Protein AF-A0A7S0K4H0-F1 (afdb_monomer_lite)

Sequence (143 aa):
ASSTAAAAAAAGGGASVGAVLASDPQSVYAKPSEECLQRLLDRLEGLLATMTANRWLTALPQLTSRICHRHGRVAGFIQRTLQLVSLLFPRQSHWSIVSLSRSTVRLRAERAHQVLDLIRGSAGLPGHQAQVGLYNSTVKALV

Secondary structure (DSSP, 8-state):
----------------GGGGGGS-TTGGGPPPPHHHHHHHHHHHHHHHHHS-HHHHHTTHHHHHHTTT-SSHHHHHHHHHHHHHHHHH-HHHHHHHHHHHHT-SSHHHHHHHHHHHHHHHHHTT-HHHHHHHHHHHHHHHT--

InterPro domains:
  IPR014009 PIK-related kinase, FAT domain [PS51189] (1-103)
  IPR057564 Serine/threonine-protein kinase ATR-like, HEAT repeats [PF23593] (40-121)

Foldseek 3Di:
DDDDDDDDDDDDDDDPPPVVPPDDPCNVPDPPPPVVVVVVLVVVVVCLVVPDLVVLLVCLVVLLVCCLPPDPSVNVSSLVSLLSNCLQPVVSNVVSLVVQLPDPPPSSVVSSVVSVVVNVVPVPDPVSVVVSVVVVVVVVVVD

pLDDT: mean 74.21, std 22.88, range [28.62, 95.38]

Radius of gyration: 26.58 Å; chains: 1; bounding box: 33×85×63 Å

Structure (mmCIF, N/CA/C/O backbone):
data_AF-A0A7S0K4H0-F1
#
_entry.id   AF-A0A7S0K4H0-F1
#
loop_
_atom_site.group_PDB
_atom_site.id
_atom_site.type_symbol
_atom_site.label_atom_id
_atom_site.label_alt_id
_atom_site.label_comp_id
_atom_site.label_asym_id
_atom_site.label_entity_id
_atom_site.label_seq_id
_atom_site.pdbx_PDB_ins_code
_atom_site.Ca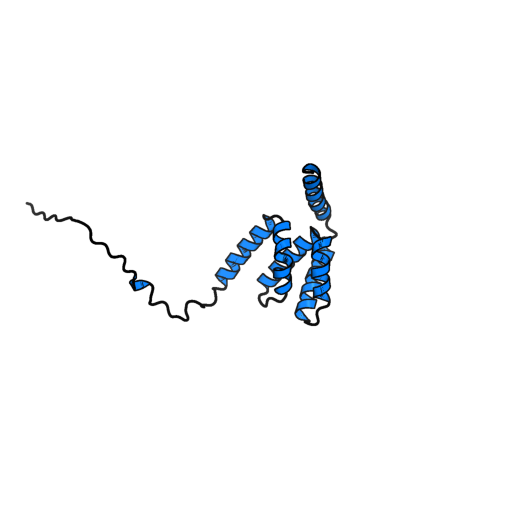rtn_x
_atom_site.Cartn_y
_atom_site.Cartn_z
_atom_site.occupancy
_atom_site.B_iso_or_equiv
_atom_site.auth_seq_id
_atom_site.auth_comp_id
_atom_site.auth_asym_id
_atom_site.auth_atom_id
_atom_site.pdbx_PDB_model_num
ATOM 1 N N . ALA A 1 1 ? -19.083 -66.011 47.609 1.00 41.31 1 ALA A N 1
ATOM 2 C CA . ALA A 1 1 ? -17.686 -66.444 47.428 1.00 41.31 1 ALA A CA 1
ATOM 3 C C . ALA A 1 1 ? -17.101 -65.638 46.266 1.00 41.31 1 ALA A C 1
ATOM 5 O O . ALA A 1 1 ? -17.588 -65.797 45.160 1.00 41.31 1 ALA A O 1
ATOM 6 N N . SER A 1 2 ? -16.382 -64.531 46.471 1.00 34.22 2 SER A N 1
ATOM 7 C CA . SER A 1 2 ? -15.038 -64.378 47.069 1.00 34.22 2 SER A CA 1
ATOM 8 C C . SER A 1 2 ? -13.900 -64.857 46.154 1.00 34.22 2 SER A C 1
ATOM 10 O O . SER A 1 2 ? -13.602 -66.044 46.150 1.00 34.22 2 SER A O 1
ATOM 12 N N . SER A 1 3 ? -13.277 -63.920 45.426 1.00 38.41 3 SER A N 1
ATOM 13 C CA . SER A 1 3 ? -11.820 -63.632 45.410 1.00 38.41 3 SER A CA 1
ATOM 14 C C . SER A 1 3 ? -11.544 -62.648 44.251 1.00 38.41 3 SER A C 1
ATOM 16 O O . SER A 1 3 ? -11.761 -63.021 43.105 1.00 38.41 3 SER A O 1
ATOM 18 N N . THR A 1 4 ? -11.295 -61.340 44.388 1.00 38.31 4 THR A N 1
ATOM 19 C CA . THR A 1 4 ? -10.242 -60.556 45.081 1.00 38.31 4 THR A CA 1
ATOM 20 C C . THR A 1 4 ? -8.796 -60.889 44.703 1.00 38.31 4 THR A C 1
ATOM 22 O O . THR A 1 4 ? -8.243 -61.854 45.214 1.00 38.31 4 THR A O 1
ATOM 25 N N . ALA A 1 5 ? -8.191 -60.003 43.902 1.00 34.81 5 ALA A N 1
ATOM 26 C CA . ALA A 1 5 ? -6.816 -59.474 44.001 1.00 34.81 5 ALA A CA 1
ATOM 27 C C . ALA A 1 5 ? -6.728 -58.324 42.963 1.00 34.81 5 ALA A C 1
ATOM 29 O O . ALA A 1 5 ? -6.830 -58.589 41.775 1.00 34.81 5 ALA A O 1
ATOM 30 N N . ALA A 1 6 ? -6.757 -57.017 43.248 1.00 33.34 6 ALA A N 1
ATOM 31 C CA . ALA A 1 6 ? -6.093 -56.185 44.253 1.00 33.34 6 ALA A CA 1
ATOM 32 C C . ALA A 1 6 ? -4.557 -56.224 44.171 1.00 33.34 6 ALA A C 1
ATOM 34 O O . ALA A 1 6 ? -3.926 -56.995 44.881 1.00 33.34 6 ALA A O 1
ATOM 35 N N . ALA A 1 7 ? -3.979 -55.340 43.348 1.00 33.34 7 ALA A N 1
ATOM 36 C CA . ALA A 1 7 ? -2.689 -54.699 43.616 1.00 33.34 7 ALA A CA 1
ATOM 37 C C . ALA A 1 7 ? -2.527 -53.438 42.747 1.00 33.34 7 ALA A C 1
ATOM 39 O O . ALA A 1 7 ? -2.196 -53.498 41.565 1.00 33.34 7 ALA A O 1
ATOM 40 N N . ALA A 1 8 ? -2.786 -52.288 43.361 1.00 34.03 8 ALA A N 1
ATOM 41 C CA . ALA A 1 8 ? -2.281 -50.995 42.929 1.00 34.03 8 ALA A CA 1
ATOM 42 C C . ALA A 1 8 ? -0.868 -50.799 43.500 1.00 34.03 8 ALA A C 1
ATOM 44 O O . ALA A 1 8 ? -0.667 -51.143 44.662 1.00 34.03 8 ALA A O 1
ATOM 45 N N . ALA A 1 9 ? 0.057 -50.206 42.735 1.00 31.91 9 ALA A N 1
ATOM 46 C CA . ALA A 1 9 ? 1.008 -49.194 43.222 1.00 31.91 9 ALA A CA 1
ATOM 47 C C . ALA A 1 9 ? 2.000 -48.736 42.132 1.00 31.91 9 ALA A C 1
ATOM 49 O O . ALA A 1 9 ? 2.852 -49.490 41.684 1.00 31.91 9 ALA A O 1
ATOM 50 N N . ALA A 1 10 ? 1.878 -47.447 41.805 1.00 31.45 10 ALA A N 1
ATOM 51 C CA . ALA A 1 10 ? 2.940 -46.439 41.778 1.00 31.45 10 ALA A CA 1
ATOM 52 C C . ALA A 1 10 ? 4.156 -46.546 40.825 1.00 31.45 10 ALA A C 1
ATOM 54 O O . ALA A 1 10 ? 5.055 -47.359 40.980 1.00 31.45 10 ALA A O 1
ATOM 55 N N . ALA A 1 11 ? 4.225 -45.499 39.992 1.00 36.94 11 ALA A N 1
ATOM 56 C CA . ALA A 1 11 ? 5.375 -44.613 39.791 1.00 36.94 11 ALA A CA 1
ATOM 57 C C . ALA A 1 11 ? 6.675 -45.200 39.213 1.00 36.94 11 ALA A C 1
ATOM 59 O O . ALA A 1 11 ? 7.505 -45.771 39.909 1.00 36.94 11 ALA A O 1
ATOM 60 N N . GLY A 1 12 ? 6.932 -44.862 37.950 1.00 28.62 12 GLY A N 1
ATOM 61 C CA . GLY A 1 12 ? 8.264 -44.917 37.358 1.00 28.62 12 GLY A CA 1
ATOM 62 C C . GLY A 1 12 ? 8.293 -44.084 36.089 1.00 28.62 12 GLY A C 1
ATOM 63 O O . GLY A 1 12 ? 7.696 -44.462 35.087 1.00 28.62 12 GLY A O 1
ATOM 64 N N . GLY A 1 13 ? 8.907 -42.906 36.174 1.00 33.72 13 GLY A N 1
ATOM 65 C CA . GLY A 1 13 ? 9.003 -41.947 35.087 1.00 33.72 13 GLY A CA 1
ATOM 66 C C . GLY A 1 13 ? 9.775 -42.460 33.875 1.00 33.72 13 GLY A C 1
ATOM 67 O O . GLY A 1 13 ? 10.556 -43.404 33.935 1.00 33.72 13 GLY A O 1
ATOM 68 N N . GLY A 1 14 ? 9.557 -41.768 32.765 1.00 29.72 14 GLY A N 1
ATOM 69 C CA . GLY A 1 14 ? 10.274 -42.009 31.526 1.00 29.72 14 GLY A CA 1
ATOM 70 C C . GLY A 1 14 ? 9.478 -41.477 30.356 1.00 29.72 14 GLY A C 1
ATOM 71 O O . GLY A 1 14 ? 8.956 -42.250 29.562 1.00 29.72 14 GLY A O 1
ATOM 72 N N . ALA A 1 15 ? 9.365 -40.150 30.265 1.00 35.97 15 ALA A N 1
ATOM 73 C CA . ALA A 1 15 ? 9.057 -39.504 29.001 1.00 35.97 15 ALA A CA 1
ATOM 74 C C . ALA A 1 15 ? 10.018 -40.083 27.954 1.00 35.97 15 ALA A C 1
ATOM 76 O O . ALA A 1 15 ? 11.229 -39.874 28.036 1.00 35.97 15 ALA A O 1
ATOM 77 N N . SER A 1 16 ? 9.501 -40.858 27.004 1.00 37.50 16 SER A N 1
ATOM 78 C CA . SER A 1 16 ? 10.267 -41.295 25.848 1.00 37.50 16 SER A CA 1
ATOM 79 C C . SER A 1 16 ? 10.464 -40.082 24.939 1.00 37.50 16 SER A C 1
ATOM 81 O O . SER A 1 16 ? 9.800 -39.888 23.926 1.00 37.50 16 SER A O 1
ATOM 83 N N . VAL A 1 17 ? 11.457 -39.267 25.303 1.00 42.28 17 VAL A N 1
ATOM 84 C CA . VAL A 1 17 ? 12.053 -38.200 24.482 1.00 42.28 17 VAL A CA 1
ATOM 85 C C . VAL A 1 17 ? 12.583 -38.758 23.138 1.00 42.28 17 VAL A C 1
ATOM 87 O O . VAL A 1 17 ? 12.937 -38.006 22.238 1.00 42.28 17 VAL A O 1
ATOM 90 N N . GLY A 1 18 ? 12.574 -40.083 22.946 1.00 32.72 18 GLY A N 1
ATOM 91 C CA . GLY A 1 18 ? 13.032 -40.775 21.741 1.00 32.72 18 GLY A CA 1
ATOM 92 C C . GLY A 1 18 ? 12.070 -40.820 20.545 1.00 32.72 18 GLY A C 1
ATOM 93 O O . GLY A 1 18 ? 12.501 -41.251 19.484 1.00 32.72 18 GLY A O 1
ATOM 94 N N . ALA A 1 19 ? 10.808 -40.380 20.649 1.00 35.94 19 ALA A N 1
ATOM 95 C CA . ALA A 1 19 ? 9.888 -40.399 19.494 1.00 35.94 19 ALA A CA 1
ATOM 96 C C . ALA A 1 19 ? 9.985 -39.152 18.588 1.00 35.94 19 ALA A C 1
ATOM 98 O O . ALA A 1 19 ? 9.433 -39.138 17.491 1.00 35.94 19 ALA A O 1
ATOM 99 N N . VAL A 1 20 ? 10.696 -38.105 19.021 1.00 44.62 20 VAL A N 1
ATOM 100 C CA . VAL A 1 20 ? 10.804 -36.833 18.277 1.00 44.62 20 VAL A CA 1
ATOM 101 C C . VAL A 1 20 ? 11.877 -36.880 17.174 1.00 44.62 20 VAL A C 1
ATOM 103 O O . VAL A 1 20 ? 11.934 -35.987 16.338 1.00 44.62 20 VAL A O 1
ATOM 106 N N . LEU A 1 21 ? 12.702 -37.931 17.099 1.00 41.38 21 LEU A N 1
ATOM 107 C CA . LEU A 1 21 ? 13.862 -37.981 16.192 1.00 41.38 21 LEU A CA 1
ATOM 108 C C . LEU A 1 21 ? 13.692 -38.886 14.961 1.00 41.38 21 LEU A C 1
ATOM 110 O O . LEU A 1 21 ? 14.682 -39.330 14.388 1.00 41.38 21 LEU A O 1
ATOM 114 N N . ALA A 1 22 ? 12.456 -39.120 14.516 1.00 41.72 22 ALA A N 1
ATOM 115 C CA . ALA A 1 22 ? 12.179 -39.751 13.220 1.00 41.72 22 ALA A CA 1
ATOM 116 C C . ALA A 1 22 ? 11.387 -38.833 12.271 1.00 41.72 22 ALA A C 1
ATOM 118 O O . ALA A 1 22 ? 10.660 -39.307 11.403 1.00 41.72 22 ALA A O 1
ATOM 119 N N . SER A 1 23 ? 11.503 -37.511 12.424 1.00 47.66 23 SER A N 1
ATOM 120 C CA . SER A 1 23 ? 11.071 -36.594 11.369 1.00 47.66 23 SER A CA 1
ATOM 121 C C . SER A 1 23 ? 12.143 -36.556 10.284 1.00 47.66 23 SER A C 1
ATOM 123 O O . SER A 1 23 ? 13.251 -36.078 10.540 1.00 47.66 23 SER A O 1
ATOM 125 N N . ASP A 1 24 ? 11.809 -37.045 9.088 1.00 48.47 24 ASP A N 1
ATOM 126 C CA . ASP A 1 24 ? 12.609 -36.884 7.875 1.00 48.47 24 ASP A CA 1
ATOM 127 C C . ASP A 1 24 ? 13.227 -35.473 7.806 1.00 48.47 24 ASP A C 1
ATOM 129 O O . ASP A 1 24 ? 12.495 -34.481 7.920 1.00 48.47 24 ASP A O 1
ATOM 133 N N . PRO A 1 25 ? 14.542 -35.324 7.564 1.00 47.28 25 PRO A N 1
ATOM 134 C CA . PRO A 1 25 ? 15.188 -34.012 7.489 1.00 47.28 25 PRO A CA 1
ATOM 135 C C . PRO A 1 25 ? 14.651 -33.136 6.339 1.00 47.28 25 PRO A C 1
ATOM 137 O O . PRO A 1 25 ? 14.848 -31.922 6.342 1.00 47.28 25 PRO A O 1
ATOM 140 N N . GLN A 1 26 ? 13.916 -33.715 5.381 1.00 45.06 26 GLN A N 1
ATOM 141 C CA . GLN A 1 26 ? 13.188 -32.973 4.344 1.00 45.06 26 GLN A CA 1
ATOM 142 C C . GLN A 1 26 ? 11.796 -32.476 4.780 1.00 45.06 26 GLN A C 1
ATOM 144 O O . GLN A 1 26 ? 11.258 -31.566 4.148 1.00 45.06 26 GLN A O 1
ATOM 149 N N . SER A 1 27 ? 11.217 -32.998 5.867 1.00 50.38 27 SER A N 1
ATOM 150 C CA . SER A 1 27 ? 9.885 -32.601 6.355 1.00 50.38 27 SER A CA 1
ATOM 151 C C . SER A 1 27 ? 9.869 -31.210 6.996 1.00 50.38 27 SER A C 1
ATOM 153 O O . SER A 1 27 ? 8.816 -30.575 7.051 1.00 50.38 27 SER A O 1
ATOM 155 N N . VAL A 1 28 ? 11.017 -30.707 7.458 1.00 55.41 28 VAL A N 1
ATOM 156 C CA . VAL A 1 28 ? 11.138 -29.371 8.075 1.00 55.41 28 VAL A CA 1
ATOM 157 C C . VAL A 1 28 ? 10.879 -28.248 7.056 1.00 55.41 28 VAL A C 1
ATOM 159 O O . VAL A 1 28 ? 10.455 -27.156 7.427 1.00 55.41 28 VAL A O 1
ATOM 162 N N . TYR A 1 29 ? 11.050 -28.535 5.760 1.00 60.38 29 TYR A N 1
ATOM 163 C CA . TYR A 1 29 ? 10.772 -27.620 4.648 1.00 60.38 29 TYR A CA 1
ATOM 164 C C . TYR A 1 29 ? 9.576 -28.061 3.799 1.00 60.38 29 TYR A C 1
ATOM 166 O O . TYR A 1 29 ? 9.487 -27.704 2.621 1.00 60.38 29 TYR A O 1
ATOM 174 N N . ALA A 1 30 ? 8.643 -28.829 4.372 1.00 61.69 30 ALA A N 1
ATOM 175 C CA . ALA A 1 30 ? 7.379 -29.094 3.704 1.00 61.69 30 ALA A CA 1
ATOM 176 C C . ALA A 1 30 ? 6.728 -27.748 3.362 1.00 61.69 30 ALA A C 1
ATOM 178 O O . ALA A 1 30 ? 6.517 -26.905 4.238 1.00 61.69 30 ALA A O 1
ATOM 179 N N . LYS A 1 31 ? 6.463 -27.523 2.067 1.00 67.44 31 LYS A N 1
ATOM 180 C CA . LYS A 1 31 ? 5.797 -26.306 1.598 1.00 67.44 31 LYS A CA 1
ATOM 181 C C . LYS A 1 31 ? 4.537 -26.127 2.454 1.00 67.44 31 LYS A C 1
ATOM 183 O O . LYS A 1 31 ? 3.704 -27.037 2.449 1.00 67.44 31 LYS A O 1
ATOM 188 N N . PRO A 1 32 ? 4.395 -25.007 3.189 1.00 72.94 32 PRO A N 1
ATOM 189 C CA . PRO A 1 32 ? 3.214 -24.777 4.004 1.00 72.94 32 PRO A CA 1
ATOM 190 C C . PRO A 1 32 ? 1.968 -24.976 3.146 1.00 72.94 32 PRO A C 1
ATOM 192 O O . PRO A 1 32 ? 1.937 -24.518 1.998 1.00 72.94 32 PRO A O 1
ATOM 195 N N . SER A 1 33 ? 0.979 -25.697 3.678 1.00 84.75 33 SER A N 1
ATOM 196 C CA . SER A 1 33 ? -0.250 -25.969 2.941 1.00 84.75 33 SER A CA 1
ATOM 197 C C . SER A 1 33 ? -0.873 -24.653 2.477 1.00 84.75 33 SER A C 1
ATOM 199 O O . SER A 1 33 ? -0.867 -23.657 3.206 1.00 84.75 33 SER A O 1
ATOM 201 N N . GLU A 1 34 ? -1.404 -24.638 1.255 1.00 87.31 34 GLU A N 1
ATOM 202 C CA . GLU A 1 34 ? -2.071 -23.455 0.696 1.00 87.31 34 GLU A CA 1
ATOM 203 C C . GLU A 1 34 ? -3.172 -22.956 1.647 1.00 87.31 34 GLU A C 1
ATOM 205 O O . GLU A 1 34 ? -3.303 -21.763 1.895 1.00 87.31 34 GLU A O 1
ATOM 210 N N . GLU A 1 35 ? -3.878 -23.873 2.309 1.00 87.69 35 GLU A N 1
ATOM 211 C CA . GLU A 1 35 ? -4.862 -23.549 3.343 1.00 87.69 35 GLU A CA 1
ATOM 212 C C . GLU A 1 35 ? -4.292 -22.757 4.527 1.00 87.69 35 GLU A C 1
ATOM 214 O O . GLU A 1 35 ? -4.974 -21.890 5.072 1.00 87.69 35 GLU A O 1
ATOM 219 N N . CYS A 1 36 ? -3.062 -23.050 4.960 1.00 89.94 36 CYS A N 1
ATOM 220 C CA . CYS A 1 36 ? -2.413 -22.311 6.040 1.00 89.94 36 CYS A CA 1
ATOM 221 C C . CYS A 1 36 ? -2.140 -20.865 5.610 1.00 89.94 36 CYS A C 1
ATOM 223 O O . CYS A 1 36 ? -2.430 -19.931 6.360 1.00 89.94 36 CYS A O 1
ATOM 225 N N . LEU A 1 37 ? -1.663 -20.673 4.374 1.00 90.31 37 LEU A N 1
ATOM 226 C CA . LEU A 1 37 ? -1.463 -19.344 3.796 1.00 90.31 37 LEU A CA 1
ATOM 227 C C . LEU A 1 37 ? -2.779 -18.561 3.736 1.00 90.31 37 LEU A C 1
ATOM 229 O O . LEU A 1 37 ? -2.811 -17.390 4.106 1.00 90.31 37 LEU A O 1
ATOM 233 N N . GLN A 1 38 ? -3.863 -19.202 3.306 1.00 91.62 38 GLN A N 1
ATOM 234 C CA . GLN A 1 38 ? -5.179 -18.571 3.225 1.00 91.62 38 GLN A CA 1
ATOM 235 C C . GLN A 1 38 ? -5.694 -18.158 4.607 1.00 91.62 38 GLN A C 1
ATOM 237 O O . GLN A 1 38 ? -6.017 -16.989 4.803 1.00 91.62 38 GLN A O 1
ATOM 242 N N . ARG A 1 39 ? -5.650 -19.067 5.592 1.00 94.06 39 ARG A N 1
ATOM 243 C CA . ARG A 1 39 ? -6.026 -18.777 6.986 1.00 94.06 39 ARG A CA 1
ATOM 244 C C . ARG A 1 39 ? -5.207 -17.632 7.582 1.00 94.06 39 ARG A C 1
ATOM 246 O O . ARG A 1 39 ? -5.734 -16.823 8.346 1.00 94.06 39 ARG A O 1
ATOM 253 N N . LEU A 1 40 ? -3.916 -17.561 7.257 1.00 94.12 40 LEU A N 1
ATOM 254 C CA . LEU A 1 40 ? -3.048 -16.473 7.698 1.00 94.12 40 LEU A CA 1
ATOM 255 C C . LEU A 1 40 ? -3.440 -15.146 7.041 1.00 94.12 40 LEU A C 1
ATOM 257 O O . LEU A 1 40 ? -3.539 -14.136 7.734 1.00 94.12 40 LEU A O 1
ATOM 261 N N . LEU A 1 41 ? -3.682 -15.143 5.730 1.00 93.06 41 LEU A N 1
ATOM 262 C CA . LEU A 1 41 ? -4.102 -13.947 5.004 1.00 93.06 41 LEU A CA 1
ATOM 263 C C . LEU A 1 41 ? -5.433 -13.406 5.524 1.00 93.06 41 LEU A C 1
ATOM 265 O O . LEU A 1 41 ? -5.528 -12.207 5.753 1.00 93.06 41 LEU A O 1
ATOM 269 N N . ASP A 1 42 ? -6.410 -14.266 5.803 1.00 93.56 42 ASP A N 1
ATOM 270 C CA . ASP A 1 42 ? -7.708 -13.839 6.338 1.00 93.56 42 ASP A CA 1
ATOM 271 C C . ASP A 1 42 ? -7.550 -13.154 7.709 1.00 93.56 42 ASP A C 1
ATOM 273 O O . ASP A 1 42 ? -8.151 -12.112 7.976 1.00 93.56 42 ASP A O 1
ATOM 277 N N . ARG A 1 43 ? -6.655 -13.674 8.564 1.00 94.50 43 ARG A N 1
ATOM 278 C CA . ARG A 1 43 ? -6.301 -13.019 9.836 1.00 94.50 43 ARG A CA 1
ATOM 279 C C . ARG A 1 43 ? -5.609 -11.675 9.616 1.00 94.50 43 ARG A C 1
ATOM 281 O O . ARG A 1 43 ? -5.934 -10.710 10.303 1.00 94.50 43 ARG A O 1
ATOM 288 N N . LEU A 1 44 ? -4.666 -11.595 8.675 1.00 92.19 44 LEU A N 1
ATOM 289 C CA . LEU A 1 44 ? -3.964 -10.349 8.347 1.00 92.19 44 LEU A CA 1
ATOM 290 C C . LEU A 1 44 ? -4.913 -9.286 7.778 1.00 92.19 44 LEU A C 1
ATOM 292 O O . LEU A 1 44 ? -4.754 -8.107 8.085 1.00 92.19 44 LEU A O 1
ATOM 296 N N . GLU A 1 45 ? -5.919 -9.686 7.001 1.00 90.50 45 GLU A N 1
ATOM 297 C CA . GLU A 1 45 ? -6.968 -8.790 6.509 1.00 90.50 45 GLU A CA 1
ATOM 298 C C . GLU A 1 45 ? -7.835 -8.251 7.654 1.00 90.50 45 GLU A C 1
ATOM 300 O O . GLU A 1 45 ? -8.081 -7.045 7.713 1.00 90.50 45 GLU A O 1
ATOM 305 N N . GLY A 1 46 ? -8.204 -9.091 8.627 1.00 88.38 46 GLY A N 1
ATOM 306 C CA . GLY A 1 46 ? -8.861 -8.628 9.855 1.00 88.38 46 GLY A CA 1
ATOM 307 C C . GLY A 1 46 ? -8.003 -7.639 10.659 1.00 88.38 46 GLY A C 1
ATOM 308 O O . GLY A 1 46 ? -8.508 -6.649 11.195 1.00 88.38 46 GLY A O 1
ATOM 309 N N . LEU A 1 47 ? -6.683 -7.853 10.701 1.00 89.56 47 LEU A N 1
ATOM 310 C CA . LEU A 1 47 ? -5.747 -6.923 11.341 1.00 89.56 47 LEU A CA 1
ATOM 311 C C . LEU A 1 47 ? -5.615 -5.604 10.578 1.00 89.56 47 LEU A C 1
ATOM 313 O O . LEU A 1 47 ? -5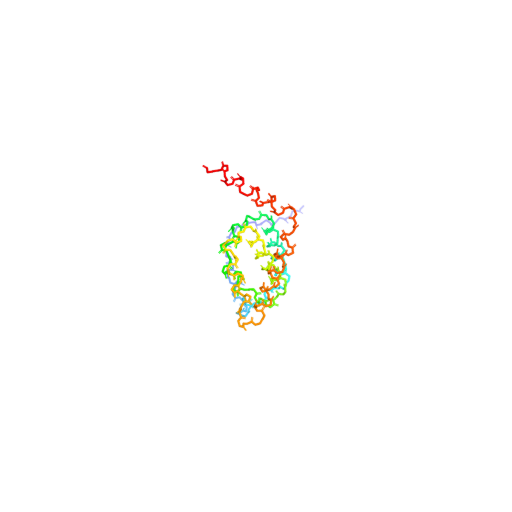.446 -4.561 11.201 1.00 89.56 47 LEU A O 1
ATOM 317 N N . LEU A 1 48 ? -5.720 -5.613 9.250 1.00 86.31 48 LEU A N 1
ATOM 318 C CA . LEU A 1 48 ? -5.675 -4.387 8.455 1.00 86.31 48 LEU A CA 1
ATOM 319 C C . LEU A 1 48 ? -6.841 -3.441 8.798 1.00 86.31 48 LEU A C 1
ATOM 321 O O . LEU A 1 48 ? -6.641 -2.230 8.815 1.00 86.31 48 LEU A O 1
ATOM 325 N N . ALA A 1 49 ? -8.019 -3.986 9.120 1.00 80.44 49 ALA A N 1
ATOM 326 C CA . ALA A 1 49 ? -9.196 -3.209 9.519 1.00 80.44 49 ALA A CA 1
ATOM 327 C C . ALA A 1 49 ? -9.143 -2.706 10.975 1.00 80.44 49 ALA A C 1
ATOM 329 O O . ALA A 1 49 ? -9.692 -1.652 11.288 1.00 80.44 49 ALA A O 1
ATOM 330 N N . THR A 1 50 ? -8.500 -3.459 11.868 1.00 82.25 50 THR A N 1
ATOM 331 C CA . THR A 1 50 ? -8.490 -3.184 13.318 1.00 82.25 50 THR A CA 1
ATOM 332 C C . THR A 1 50 ? -7.248 -2.427 13.789 1.00 82.25 50 THR A C 1
ATOM 334 O O . THR A 1 50 ? -7.294 -1.732 14.803 1.00 82.25 50 THR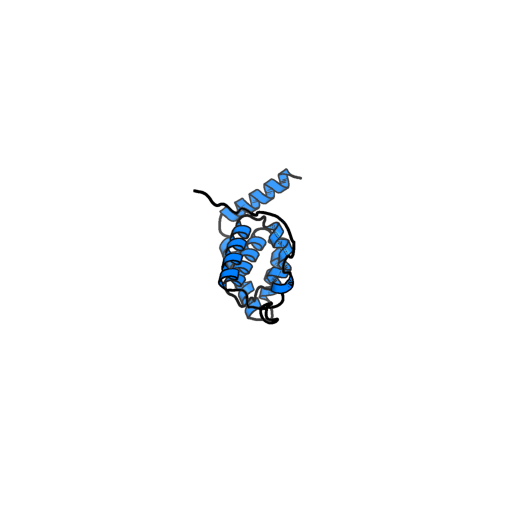 A O 1
ATOM 337 N N . MET A 1 51 ? -6.126 -2.542 13.074 1.00 84.19 51 MET A N 1
ATOM 338 C CA . MET A 1 51 ? -4.846 -1.966 13.477 1.00 84.19 51 MET A CA 1
ATOM 339 C C . MET A 1 51 ? -4.664 -0.529 12.971 1.00 84.19 51 MET A C 1
ATOM 341 O O . MET A 1 51 ? -5.001 -0.188 11.840 1.00 84.19 51 MET A O 1
ATOM 345 N N . THR A 1 52 ? -4.034 0.319 13.788 1.00 84.00 52 THR A N 1
ATOM 346 C CA . THR A 1 52 ? -3.685 1.692 13.401 1.00 84.00 52 THR A CA 1
ATOM 347 C C . THR A 1 52 ? -2.707 1.716 12.223 1.00 84.00 52 THR A C 1
ATOM 349 O O . THR A 1 52 ? -1.654 1.074 12.255 1.00 84.00 52 THR A O 1
ATOM 352 N N . ALA A 1 53 ? -2.999 2.545 11.223 1.00 83.50 53 ALA A N 1
ATOM 353 C CA . ALA A 1 53 ? -2.218 2.678 9.993 1.00 83.50 53 ALA A CA 1
ATOM 354 C C . ALA A 1 53 ? -0.727 3.018 10.197 1.00 83.50 53 ALA A C 1
ATOM 356 O O . ALA A 1 53 ? 0.114 2.597 9.405 1.00 83.50 53 ALA A O 1
ATOM 357 N N . ASN A 1 54 ? -0.378 3.709 11.289 1.00 87.56 54 ASN A N 1
ATOM 358 C CA . ASN A 1 54 ? 1.011 4.009 11.666 1.00 87.56 54 ASN A CA 1
ATOM 359 C C . ASN A 1 54 ? 1.893 2.755 11.761 1.00 87.56 54 ASN A C 1
ATOM 361 O O . ASN A 1 54 ? 3.069 2.795 11.413 1.00 87.56 54 ASN A O 1
ATOM 365 N N . ARG A 1 55 ? 1.339 1.622 12.208 1.00 90.44 55 ARG A N 1
ATOM 366 C CA . ARG A 1 55 ? 2.099 0.368 12.327 1.00 90.44 55 ARG A CA 1
ATOM 367 C C . ARG A 1 55 ? 2.408 -0.262 10.970 1.00 90.44 55 ARG A C 1
ATOM 369 O O . ARG A 1 55 ? 3.395 -0.969 10.839 1.00 90.44 55 ARG A O 1
ATOM 376 N N . TRP A 1 56 ? 1.593 0.008 9.953 1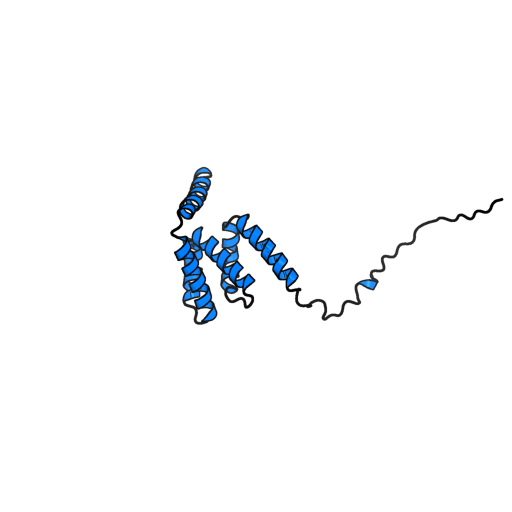.00 90.19 56 TRP A N 1
ATOM 377 C CA . TRP A 1 56 ? 1.870 -0.427 8.583 1.00 90.19 56 TRP A CA 1
ATOM 378 C C . TRP A 1 56 ? 2.894 0.474 7.890 1.00 90.19 56 TRP A C 1
ATOM 380 O O . TRP A 1 56 ? 3.643 0.010 7.034 1.00 90.19 56 TRP A O 1
ATOM 390 N N . LEU A 1 57 ? 2.967 1.745 8.293 1.00 91.25 57 LEU A N 1
ATOM 391 C CA . LEU A 1 57 ? 3.938 2.702 7.771 1.00 91.25 57 LEU A CA 1
ATOM 392 C C . LEU A 1 57 ? 5.382 2.317 8.119 1.00 91.25 57 LEU A C 1
ATOM 394 O O . LEU A 1 57 ? 6.268 2.460 7.281 1.00 91.25 57 LEU A O 1
ATOM 398 N N . THR A 1 58 ? 5.625 1.755 9.306 1.00 93.94 58 THR A N 1
ATOM 399 C CA . THR A 1 58 ? 6.964 1.259 9.679 1.00 93.94 58 THR A CA 1
ATOM 400 C C . THR A 1 58 ? 7.403 0.060 8.835 1.00 93.94 58 THR A C 1
ATOM 402 O O . THR A 1 58 ? 8.596 -0.129 8.612 1.00 93.94 58 THR A O 1
ATOM 405 N N . ALA A 1 59 ? 6.447 -0.717 8.315 1.00 93.56 59 ALA A N 1
ATOM 406 C CA . ALA A 1 59 ? 6.686 -1.850 7.425 1.00 93.56 59 ALA A CA 1
ATOM 407 C C . ALA A 1 59 ? 6.745 -1.459 5.931 1.00 93.56 59 ALA A C 1
ATOM 409 O O . ALA A 1 59 ? 6.826 -2.331 5.059 1.00 93.56 59 ALA A O 1
ATOM 410 N N . LEU A 1 60 ? 6.688 -0.163 5.600 1.00 93.62 60 LEU A N 1
ATOM 411 C CA . LEU A 1 60 ? 6.631 0.319 4.219 1.00 93.62 60 LEU A CA 1
ATOM 412 C C . LEU A 1 60 ? 7.820 -0.159 3.352 1.00 93.62 60 LEU A C 1
ATOM 414 O O . LEU A 1 60 ? 7.569 -0.639 2.240 1.00 93.62 60 LEU A O 1
ATOM 418 N N . PRO A 1 61 ? 9.093 -0.111 3.800 1.00 93.88 61 PRO A N 1
ATOM 419 C CA . PRO A 1 61 ? 10.217 -0.637 3.012 1.00 93.88 61 PRO A CA 1
ATOM 420 C C . PRO A 1 61 ? 10.094 -2.140 2.710 1.00 93.88 61 PRO A C 1
ATOM 422 O O . PRO A 1 61 ? 10.412 -2.612 1.617 1.00 93.88 61 PRO A O 1
ATOM 425 N N . GLN A 1 62 ? 9.573 -2.909 3.663 1.00 95.31 62 GLN A N 1
ATOM 426 C CA . GLN A 1 62 ? 9.390 -4.350 3.545 1.00 95.31 62 GLN A CA 1
ATOM 427 C C . GLN A 1 62 ? 8.277 -4.658 2.537 1.00 95.31 62 GLN A C 1
ATOM 429 O O . GLN A 1 62 ? 8.474 -5.477 1.636 1.00 95.31 62 GLN A O 1
ATOM 434 N N . LEU A 1 63 ? 7.147 -3.951 2.625 1.00 94.19 63 LEU A N 1
ATOM 435 C CA . LEU A 1 63 ? 6.018 -4.083 1.699 1.00 94.19 63 LEU A CA 1
ATOM 436 C C . LEU A 1 63 ? 6.407 -3.705 0.265 1.00 94.19 63 LEU A C 1
ATOM 438 O O . LEU A 1 63 ? 6.118 -4.445 -0.677 1.00 94.19 63 LEU A O 1
ATOM 442 N N . THR A 1 64 ? 7.121 -2.593 0.093 1.00 93.50 64 THR A N 1
ATOM 443 C CA . THR A 1 64 ? 7.566 -2.119 -1.227 1.00 93.50 64 THR A CA 1
ATOM 444 C C . THR A 1 64 ? 8.567 -3.075 -1.879 1.00 93.50 64 THR A C 1
ATOM 446 O O . THR A 1 64 ? 8.456 -3.350 -3.075 1.00 93.50 64 THR A O 1
ATOM 449 N N . SER A 1 65 ? 9.474 -3.684 -1.104 1.00 93.19 65 SER A N 1
ATOM 450 C CA . SER A 1 65 ? 10.400 -4.708 -1.617 1.00 93.19 65 SER A CA 1
ATOM 451 C C . SER A 1 65 ? 9.686 -5.962 -2.149 1.00 93.19 65 SER A C 1
ATOM 453 O O . SER A 1 65 ? 10.167 -6.607 -3.085 1.00 93.19 65 SER A O 1
ATOM 455 N N . ARG A 1 66 ? 8.514 -6.299 -1.586 1.00 94.75 66 ARG A N 1
ATOM 456 C CA . ARG A 1 66 ? 7.738 -7.514 -1.895 1.00 94.75 66 ARG A CA 1
ATOM 457 C C . ARG A 1 66 ? 6.519 -7.273 -2.787 1.00 94.75 66 ARG A C 1
ATOM 459 O O . ARG A 1 66 ? 5.747 -8.201 -3.011 1.00 94.75 66 ARG A O 1
ATOM 466 N N . ILE A 1 67 ? 6.385 -6.089 -3.383 1.00 93.50 67 ILE A N 1
ATOM 467 C CA . ILE A 1 67 ? 5.256 -5.738 -4.264 1.00 93.50 67 ILE A CA 1
ATOM 468 C C . ILE A 1 67 ? 5.109 -6.672 -5.487 1.00 93.50 67 ILE A C 1
ATOM 470 O O . ILE A 1 67 ? 4.024 -6.824 -6.037 1.00 93.50 67 ILE A O 1
ATOM 474 N N . CYS A 1 68 ? 6.193 -7.344 -5.896 1.00 92.88 68 CYS A N 1
ATOM 475 C CA . CYS A 1 68 ? 6.230 -8.291 -7.019 1.00 92.88 68 CYS A CA 1
ATOM 476 C C . CYS A 1 68 ? 5.983 -9.754 -6.610 1.00 92.88 68 CYS A C 1
ATOM 478 O O . CYS A 1 68 ? 6.473 -10.669 -7.275 1.00 92.88 68 CYS A O 1
ATOM 480 N N . HIS A 1 69 ? 5.301 -10.013 -5.493 1.00 92.44 69 HIS A N 1
ATOM 481 C CA . HIS A 1 69 ? 5.067 -11.387 -5.056 1.00 92.44 69 HIS A CA 1
ATOM 482 C C . HIS A 1 69 ? 4.279 -12.179 -6.115 1.00 92.44 69 HIS A C 1
ATOM 484 O O . HIS A 1 69 ? 3.248 -11.731 -6.607 1.00 92.44 69 HIS A O 1
ATOM 490 N N . ARG A 1 70 ? 4.740 -13.401 -6.426 1.00 89.50 70 ARG A N 1
ATOM 491 C CA . ARG A 1 70 ? 4.068 -14.322 -7.364 1.00 89.50 70 ARG A CA 1
ATOM 492 C C . ARG A 1 70 ? 2.643 -14.724 -6.952 1.00 89.50 70 ARG A C 1
ATOM 494 O O . ARG A 1 70 ? 1.850 -15.074 -7.814 1.00 89.50 70 ARG A O 1
ATOM 501 N N . HIS A 1 71 ? 2.323 -14.707 -5.656 1.00 91.56 71 HIS A N 1
ATOM 502 C CA . HIS A 1 71 ? 1.030 -15.156 -5.158 1.00 91.56 71 HIS A CA 1
ATOM 503 C C . HIS A 1 71 ? 0.029 -14.001 -5.198 1.00 91.56 71 HIS A C 1
ATOM 505 O O . HIS A 1 71 ? 0.200 -13.009 -4.486 1.00 91.56 71 HIS A O 1
ATOM 511 N N . GLY A 1 72 ? -1.022 -14.141 -6.009 1.00 90.19 72 GLY A N 1
ATOM 512 C CA . GLY A 1 72 ? -1.977 -13.065 -6.285 1.00 90.19 72 GLY A CA 1
ATOM 513 C C . GLY A 1 72 ? -2.647 -12.505 -5.030 1.00 90.19 72 GLY A C 1
ATOM 514 O O . GLY A 1 72 ? -2.687 -11.289 -4.858 1.00 90.19 72 GLY A O 1
ATOM 515 N N . ARG A 1 73 ? -3.087 -13.369 -4.101 1.00 91.12 73 ARG A N 1
ATOM 516 C CA . ARG A 1 73 ? -3.719 -12.909 -2.849 1.00 91.12 73 ARG A CA 1
ATOM 517 C C . ARG A 1 73 ? -2.764 -12.103 -1.966 1.00 91.12 73 ARG A C 1
ATOM 519 O O . ARG A 1 73 ? -3.168 -11.100 -1.390 1.00 91.12 73 ARG A O 1
ATOM 526 N N . VAL A 1 74 ? -1.491 -12.505 -1.897 1.00 93.69 74 VAL A N 1
ATOM 527 C CA . VAL A 1 74 ? -0.485 -11.793 -1.089 1.00 93.69 74 VAL A CA 1
ATOM 528 C C . VAL A 1 74 ? -0.163 -10.448 -1.733 1.00 93.69 74 VAL A C 1
ATOM 530 O O . VAL A 1 74 ? -0.116 -9.433 -1.046 1.00 93.69 74 VAL A O 1
ATOM 533 N N . ALA A 1 75 ? -0.001 -10.418 -3.058 1.00 93.31 75 ALA A N 1
ATOM 534 C CA . ALA A 1 75 ? 0.197 -9.173 -3.790 1.00 93.31 75 ALA A CA 1
ATOM 535 C C . ALA A 1 75 ? -0.987 -8.210 -3.591 1.00 93.31 75 ALA A C 1
ATOM 537 O O . ALA A 1 75 ? -0.769 -7.042 -3.282 1.00 93.31 75 ALA A O 1
ATOM 538 N N . GLY A 1 76 ? -2.228 -8.703 -3.669 1.00 92.94 76 GLY A N 1
ATOM 539 C CA . GLY A 1 76 ? -3.428 -7.900 -3.419 1.00 92.94 76 GLY A CA 1
ATOM 540 C C . GLY A 1 76 ? -3.536 -7.392 -1.976 1.00 92.94 76 GLY A C 1
ATOM 541 O O . GLY A 1 76 ? -3.974 -6.266 -1.751 1.00 92.94 76 GLY A O 1
ATOM 542 N N . PHE A 1 77 ? -3.102 -8.180 -0.987 1.00 94.00 77 PHE A N 1
ATOM 543 C CA . PHE A 1 77 ? -2.971 -7.710 0.396 1.00 94.00 77 PHE A CA 1
ATOM 544 C C . PHE A 1 77 ? -1.948 -6.570 0.505 1.00 94.00 77 PHE A C 1
ATOM 546 O O . PHE A 1 77 ? -2.272 -5.508 1.026 1.00 94.00 77 PHE A O 1
ATOM 553 N N . ILE A 1 78 ? -0.747 -6.740 -0.062 1.00 95.00 78 ILE A N 1
ATOM 554 C CA . ILE A 1 78 ? 0.300 -5.705 -0.055 1.00 95.00 78 ILE A CA 1
ATOM 555 C C . ILE A 1 78 ? -0.204 -4.416 -0.718 1.00 95.00 78 ILE A C 1
ATOM 557 O O . ILE A 1 78 ? -0.000 -3.335 -0.172 1.00 95.00 78 ILE A O 1
ATOM 561 N N . GLN A 1 79 ? -0.891 -4.512 -1.859 1.00 93.38 79 GLN A N 1
ATOM 562 C CA . GLN A 1 79 ? -1.437 -3.350 -2.567 1.00 93.38 79 GLN A CA 1
ATOM 563 C C . GLN A 1 79 ? -2.480 -2.593 -1.736 1.00 93.38 79 GLN A C 1
ATOM 565 O O . GLN A 1 79 ? -2.391 -1.370 -1.641 1.00 93.38 79 GLN A O 1
ATOM 570 N N . ARG A 1 80 ? -3.414 -3.301 -1.084 1.00 91.81 80 ARG A N 1
ATOM 571 C CA . ARG A 1 80 ? -4.407 -2.694 -0.177 1.00 91.81 80 ARG A CA 1
ATOM 572 C C . ARG A 1 80 ? -3.744 -2.013 1.021 1.00 91.81 80 ARG A C 1
ATOM 574 O O . ARG A 1 80 ? -4.096 -0.887 1.362 1.00 91.81 80 ARG A O 1
ATOM 581 N N . THR A 1 81 ? -2.739 -2.649 1.621 1.00 92.56 81 THR A N 1
ATOM 582 C CA . THR A 1 81 ? -1.988 -2.060 2.739 1.00 92.56 81 THR A CA 1
ATOM 583 C C . THR A 1 81 ? -1.225 -0.807 2.306 1.00 92.56 81 THR A C 1
ATOM 585 O O . THR A 1 81 ? -1.275 0.212 2.992 1.00 92.56 81 THR A O 1
ATOM 588 N N . LEU A 1 82 ? -0.567 -0.839 1.141 1.00 93.00 82 LEU A N 1
ATOM 589 C CA . LEU A 1 82 ? 0.115 0.331 0.579 1.00 93.00 82 LEU A CA 1
ATOM 590 C C . LEU A 1 82 ? -0.867 1.461 0.258 1.00 93.00 82 LEU A C 1
ATOM 592 O O . LEU A 1 82 ? -0.566 2.614 0.561 1.00 93.00 82 LEU A O 1
ATOM 596 N N . GLN A 1 83 ? -2.042 1.151 -0.295 1.00 91.25 83 GLN A N 1
ATOM 597 C CA . GLN A 1 83 ? -3.102 2.131 -0.530 1.00 91.25 83 GLN A CA 1
ATOM 598 C C . GLN A 1 83 ? -3.523 2.804 0.784 1.00 91.25 83 GLN A C 1
ATOM 600 O O . GLN A 1 83 ? -3.493 4.028 0.871 1.00 91.25 83 GLN A O 1
ATOM 605 N N . LEU A 1 84 ? -3.842 2.025 1.822 1.00 89.44 84 L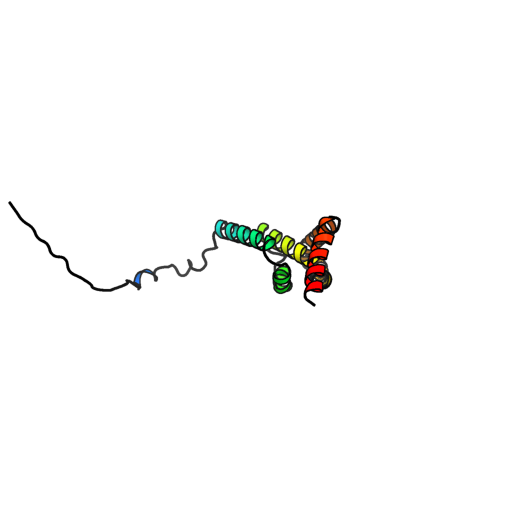EU A N 1
ATOM 606 C CA . LEU A 1 84 ? -4.255 2.539 3.132 1.00 89.44 84 LEU A CA 1
ATOM 607 C C . LEU A 1 84 ? -3.200 3.470 3.748 1.00 89.44 84 LEU A C 1
ATOM 609 O O . LEU A 1 84 ? -3.523 4.568 4.203 1.00 89.44 84 LEU A O 1
ATOM 613 N N . VAL A 1 85 ? -1.928 3.065 3.719 1.00 91.19 85 VAL A N 1
ATOM 614 C CA . VAL A 1 85 ? -0.817 3.883 4.228 1.00 91.19 85 VAL A CA 1
ATOM 615 C C . VAL A 1 85 ? -0.648 5.166 3.410 1.00 91.19 85 VAL A C 1
ATOM 617 O O . VAL A 1 85 ? -0.377 6.224 3.975 1.00 91.19 85 VAL A O 1
ATOM 620 N N . SER A 1 86 ? -0.850 5.095 2.096 1.00 89.19 86 SER A N 1
ATOM 621 C CA . SER A 1 86 ? -0.719 6.245 1.191 1.00 89.19 86 SER A CA 1
ATOM 622 C C . SER A 1 86 ? -1.806 7.279 1.355 1.00 89.19 86 SER A C 1
ATOM 624 O O . SER A 1 86 ? -1.547 8.474 1.237 1.00 89.19 86 SER A O 1
ATOM 626 N N . LEU A 1 87 ? -3.010 6.813 1.650 1.00 85.62 87 LEU A N 1
ATOM 627 C CA . LEU A 1 87 ? -4.159 7.657 1.910 1.00 85.62 87 LEU A CA 1
ATOM 628 C C . LEU A 1 87 ? -4.013 8.408 3.240 1.00 85.62 87 LEU A C 1
ATOM 630 O O . LEU A 1 87 ? -4.322 9.592 3.315 1.00 85.62 87 LEU A O 1
ATOM 634 N N . LEU A 1 88 ? -3.504 7.750 4.283 1.00 86.38 88 LEU A N 1
ATOM 635 C CA . LEU A 1 88 ? -3.388 8.355 5.615 1.00 86.38 88 LEU A CA 1
ATOM 636 C C . LEU A 1 88 ? -2.083 9.142 5.816 1.00 86.38 88 LEU A C 1
ATOM 638 O O . LEU A 1 88 ? -2.078 10.162 6.505 1.00 86.38 88 LEU A O 1
ATOM 642 N N . PHE A 1 89 ? -0.983 8.715 5.188 1.00 88.88 89 PHE A N 1
ATOM 643 C CA . PHE A 1 89 ? 0.339 9.345 5.306 1.00 88.88 89 PHE A CA 1
ATOM 644 C C . PHE A 1 89 ? 0.959 9.644 3.936 1.00 88.88 89 PHE A C 1
ATOM 646 O O . PHE A 1 89 ? 2.068 9.172 3.643 1.00 88.88 89 PHE A O 1
ATOM 653 N N . PRO A 1 90 ? 0.304 10.462 3.091 1.00 88.06 90 PRO A N 1
ATOM 654 C CA . PRO A 1 90 ? 0.770 10.722 1.731 1.00 88.06 90 PRO A CA 1
ATOM 655 C C . PRO A 1 90 ? 2.183 11.307 1.722 1.00 88.06 90 PRO A C 1
ATOM 657 O O . PRO A 1 90 ? 3.046 10.832 0.994 1.00 88.06 90 PRO A O 1
ATOM 660 N N . ARG A 1 91 ? 2.486 12.260 2.613 1.00 88.19 91 ARG A N 1
ATOM 661 C CA . ARG A 1 91 ? 3.818 12.889 2.683 1.00 88.19 91 ARG A CA 1
ATOM 662 C C . ARG A 1 91 ? 4.964 11.895 2.907 1.00 88.19 91 ARG A C 1
ATOM 664 O O . ARG A 1 91 ? 6.056 12.125 2.404 1.00 88.19 91 ARG A O 1
ATOM 671 N N . GLN A 1 92 ? 4.726 10.817 3.656 1.00 90.44 92 GLN A N 1
ATOM 672 C CA . GLN A 1 92 ? 5.770 9.860 4.041 1.00 90.44 92 GLN A CA 1
ATOM 673 C C . GLN A 1 92 ? 5.888 8.690 3.056 1.00 90.44 92 GLN A C 1
ATOM 675 O O . GLN A 1 92 ? 6.976 8.169 2.837 1.00 90.44 92 GLN A O 1
ATOM 680 N N . SER A 1 93 ? 4.780 8.275 2.444 1.00 91.94 93 SER A N 1
ATOM 681 C CA . SER A 1 93 ? 4.724 7.062 1.615 1.00 91.94 93 SER A CA 1
ATOM 682 C C . SER A 1 93 ? 4.723 7.326 0.109 1.00 91.94 93 SER A C 1
ATOM 684 O O . SER A 1 93 ? 5.107 6.445 -0.664 1.00 91.94 93 SER A O 1
ATOM 686 N N . HIS A 1 94 ? 4.348 8.535 -0.321 1.00 89.12 94 HIS A N 1
ATOM 687 C CA . HIS A 1 94 ? 4.175 8.861 -1.736 1.00 89.12 94 HIS A CA 1
ATOM 688 C C . HIS A 1 94 ? 5.456 8.655 -2.550 1.00 89.12 94 HIS A C 1
ATOM 690 O O . HIS A 1 94 ? 5.428 7.982 -3.580 1.00 89.12 94 HIS A O 1
ATOM 696 N N . TRP A 1 95 ? 6.596 9.155 -2.063 1.00 90.56 95 TRP A N 1
ATOM 697 C CA . TRP A 1 95 ? 7.882 9.025 -2.758 1.00 90.56 95 TRP A CA 1
ATOM 698 C C . TRP A 1 95 ? 8.304 7.570 -2.958 1.00 90.56 95 TRP A C 1
ATOM 700 O O . TRP A 1 95 ? 8.814 7.217 -4.022 1.00 90.56 95 TRP A O 1
ATOM 710 N N . SER A 1 96 ? 8.027 6.709 -1.977 1.00 92.75 96 SER A N 1
ATOM 711 C CA . SER A 1 96 ? 8.318 5.278 -2.065 1.00 92.75 96 SER A CA 1
ATOM 712 C C . SER A 1 96 ? 7.545 4.623 -3.207 1.00 92.75 96 SER A C 1
ATOM 714 O O . SER A 1 96 ? 8.114 3.847 -3.966 1.00 92.75 96 SER A O 1
ATOM 716 N N . ILE A 1 97 ? 6.268 4.965 -3.388 1.00 91.94 97 ILE A N 1
ATOM 717 C CA . ILE A 1 97 ? 5.421 4.362 -4.429 1.00 91.94 97 ILE A CA 1
ATOM 718 C C . ILE A 1 97 ? 5.719 4.948 -5.811 1.00 91.94 97 ILE A C 1
ATOM 720 O O . ILE A 1 97 ? 5.808 4.200 -6.784 1.00 91.94 97 ILE A O 1
ATOM 724 N N . VAL A 1 98 ? 5.940 6.261 -5.905 1.00 92.38 98 VAL A N 1
ATOM 725 C CA . VAL A 1 98 ? 6.318 6.925 -7.165 1.00 92.38 98 VAL A CA 1
ATOM 726 C C . VAL A 1 98 ? 7.684 6.449 -7.664 1.00 92.38 98 VAL A C 1
ATOM 728 O O . VAL A 1 98 ? 7.892 6.310 -8.865 1.00 92.38 98 VAL A O 1
ATOM 731 N N . SER A 1 99 ? 8.619 6.142 -6.764 1.00 93.62 99 SER A N 1
ATOM 732 C CA . SER A 1 99 ? 9.898 5.541 -7.150 1.00 93.62 99 SER A CA 1
ATOM 733 C C . SER A 1 99 ? 9.708 4.159 -7.794 1.00 93.62 99 SER A C 1
ATOM 735 O O . SER A 1 99 ? 10.297 3.862 -8.835 1.00 93.62 99 SER A O 1
ATOM 737 N N . LEU A 1 100 ? 8.818 3.325 -7.240 1.00 93.25 100 LEU A N 1
ATOM 738 C CA . LEU A 1 100 ? 8.545 1.985 -7.773 1.00 93.25 100 LEU A CA 1
ATOM 739 C C . LEU A 1 100 ? 7.904 2.004 -9.165 1.00 93.25 100 LEU A C 1
ATOM 741 O O . LEU A 1 100 ? 8.191 1.107 -9.960 1.00 93.25 100 LEU A O 1
ATOM 745 N N . SER A 1 101 ? 7.066 2.999 -9.477 1.00 93.38 101 SER A N 1
ATOM 746 C CA . SER A 1 101 ? 6.428 3.107 -10.799 1.00 93.38 101 SER A CA 1
ATOM 747 C C . SER A 1 101 ? 7.433 3.391 -11.917 1.00 93.38 101 SER A C 1
ATOM 749 O O . SER A 1 101 ? 7.198 3.040 -13.067 1.00 93.38 101 SER A O 1
ATOM 751 N N . ARG A 1 102 ? 8.601 3.944 -11.576 1.00 92.94 102 ARG A N 1
ATOM 752 C CA . ARG A 1 102 ? 9.701 4.215 -12.513 1.00 92.94 102 ARG A CA 1
ATOM 753 C C . ARG A 1 102 ? 10.746 3.098 -12.567 1.00 92.94 102 ARG A C 1
ATOM 755 O O . ARG A 1 102 ? 11.832 3.299 -13.106 1.00 92.94 102 ARG A O 1
ATOM 762 N N . SER A 1 103 ? 10.463 1.932 -11.986 1.00 92.88 103 SER A N 1
ATOM 763 C CA . SER A 1 103 ? 11.417 0.823 -11.964 1.00 92.88 103 SER A CA 1
ATOM 764 C C . SER A 1 103 ? 11.654 0.237 -13.359 1.00 92.88 103 SER A C 1
ATOM 766 O O . SER A 1 103 ? 10.734 0.101 -14.158 1.00 92.88 103 SER A O 1
ATOM 768 N N . THR A 1 104 ? 12.884 -0.209 -13.618 1.00 94.75 104 THR A N 1
ATOM 769 C CA . THR A 1 104 ? 13.252 -0.964 -14.829 1.00 94.75 104 THR A CA 1
ATOM 770 C C . THR A 1 104 ? 12.588 -2.344 -14.899 1.00 94.75 104 THR A C 1
ATOM 772 O O . THR A 1 104 ? 12.438 -2.918 -15.976 1.00 94.75 104 THR A O 1
ATOM 775 N N . VAL A 1 105 ? 12.157 -2.888 -13.756 1.00 94.06 105 VAL A N 1
ATOM 776 C CA . VAL A 1 105 ? 11.439 -4.164 -13.681 1.00 94.06 105 VAL A CA 1
ATOM 777 C C . VAL A 1 105 ? 9.961 -3.931 -13.999 1.00 94.06 105 VAL A C 1
ATOM 779 O O . VAL A 1 105 ? 9.235 -3.392 -13.163 1.00 94.06 105 VAL A O 1
ATOM 782 N N . ARG A 1 106 ? 9.498 -4.394 -15.171 1.00 93.81 106 ARG A N 1
ATOM 783 C CA . ARG A 1 106 ? 8.125 -4.149 -15.673 1.00 93.81 106 ARG A CA 1
ATOM 784 C C . ARG A 1 106 ? 7.036 -4.538 -14.673 1.00 93.81 106 ARG A C 1
ATOM 786 O O . ARG A 1 106 ? 6.208 -3.707 -14.328 1.00 93.81 106 ARG A O 1
ATOM 793 N N . LEU A 1 107 ? 7.115 -5.747 -14.109 1.00 92.94 107 LEU A N 1
ATOM 794 C CA . LEU A 1 107 ? 6.148 -6.223 -13.112 1.00 92.94 107 LEU A CA 1
ATOM 795 C C . LEU A 1 107 ? 6.077 -5.305 -11.880 1.00 92.94 107 LEU A C 1
ATOM 797 O O . LEU A 1 107 ? 5.008 -5.104 -11.311 1.00 92.94 107 LEU A O 1
ATOM 801 N N . ARG A 1 108 ? 7.210 -4.730 -11.456 1.00 94.31 108 ARG A N 1
ATOM 802 C CA . ARG A 1 108 ? 7.251 -3.807 -10.315 1.00 94.31 108 ARG A CA 1
ATOM 803 C C . ARG A 1 108 ? 6.561 -2.494 -10.648 1.00 94.31 108 ARG A C 1
ATOM 805 O O . ARG A 1 108 ? 5.750 -2.032 -9.848 1.00 94.31 108 ARG A O 1
ATOM 812 N N . ALA A 1 109 ? 6.866 -1.940 -11.819 1.00 95.25 109 ALA A N 1
ATOM 813 C CA . ALA A 1 109 ? 6.243 -0.721 -12.309 1.00 95.25 109 ALA A CA 1
ATOM 814 C C . ALA A 1 109 ? 4.724 -0.900 -12.447 1.00 95.25 109 ALA A C 1
ATOM 816 O O . ALA A 1 109 ? 3.964 -0.115 -11.890 1.00 95.25 109 ALA A O 1
ATOM 817 N N . GLU A 1 110 ? 4.272 -1.984 -13.081 1.00 95.38 110 GLU A N 1
ATOM 818 C CA . GLU A 1 110 ? 2.850 -2.315 -13.247 1.00 95.38 110 GLU A CA 1
ATOM 819 C C . GLU A 1 110 ? 2.115 -2.409 -11.906 1.00 95.38 110 GLU A C 1
ATOM 821 O O . GLU A 1 110 ? 1.055 -1.809 -11.727 1.00 95.38 110 GLU A O 1
ATOM 826 N N . ARG A 1 111 ? 2.686 -3.117 -10.922 1.00 94.62 111 ARG A N 1
ATOM 827 C CA . ARG A 1 111 ? 2.074 -3.237 -9.590 1.00 94.62 111 ARG A CA 1
ATOM 828 C C . ARG A 1 111 ? 2.025 -1.904 -8.850 1.00 94.62 111 ARG A C 1
ATOM 830 O O . ARG A 1 111 ? 1.058 -1.664 -8.134 1.00 94.62 111 ARG A O 1
ATOM 837 N N . ALA A 1 112 ? 3.035 -1.053 -9.014 1.00 94.56 112 ALA A N 1
ATOM 838 C CA . ALA A 1 112 ? 3.046 0.285 -8.431 1.00 94.56 112 ALA A CA 1
ATOM 839 C C . ALA A 1 112 ? 2.021 1.211 -9.104 1.00 94.56 112 ALA A C 1
ATOM 841 O O . ALA A 1 112 ? 1.330 1.951 -8.408 1.00 94.56 112 ALA A O 1
ATOM 842 N N . HIS A 1 113 ? 1.858 1.125 -10.427 1.00 94.88 113 HIS A N 1
ATOM 843 C CA . HIS A 1 113 ? 0.805 1.838 -11.152 1.00 94.88 113 HIS A CA 1
ATOM 844 C C . HIS A 1 113 ? -0.591 1.424 -10.679 1.00 94.88 113 HIS A C 1
ATOM 846 O O . HIS A 1 113 ? -1.386 2.298 -10.356 1.00 94.88 113 HIS A O 1
ATOM 852 N N . GLN A 1 114 ? -0.845 0.124 -10.493 1.00 94.38 114 GLN A N 1
ATOM 853 C CA . GLN A 1 114 ? -2.104 -0.362 -9.910 1.00 94.38 114 GLN A CA 1
ATOM 854 C C . GLN A 1 114 ? -2.390 0.274 -8.540 1.00 94.38 114 GLN A C 1
ATOM 856 O O . GLN A 1 114 ? -3.514 0.687 -8.274 1.00 94.38 114 GL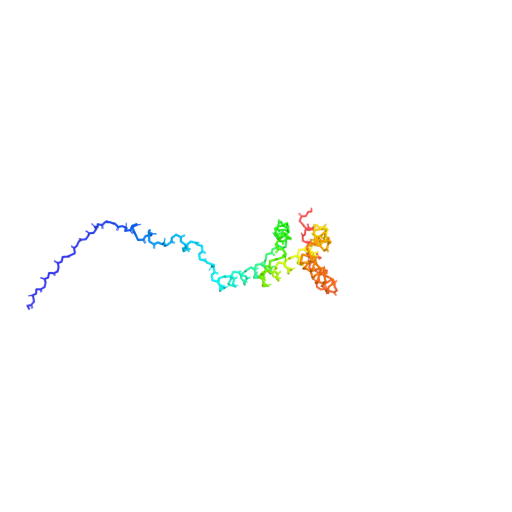N A O 1
ATOM 861 N N . VAL A 1 115 ? -1.379 0.400 -7.673 1.00 93.06 115 VAL A N 1
ATOM 862 C CA . VAL A 1 115 ? -1.535 1.065 -6.366 1.00 93.06 115 VAL A CA 1
ATOM 863 C C . VAL A 1 115 ? -1.854 2.553 -6.532 1.00 93.06 115 VAL A C 1
ATOM 865 O O . VAL A 1 115 ? -2.740 3.062 -5.851 1.00 93.06 115 VAL A O 1
ATOM 868 N N . LEU A 1 116 ? -1.169 3.254 -7.439 1.00 92.12 116 LEU A N 1
ATOM 869 C CA . LEU A 1 116 ? -1.438 4.668 -7.716 1.00 92.12 116 LEU A CA 1
ATOM 870 C C . LEU A 1 116 ? -2.856 4.890 -8.252 1.00 92.12 116 LEU A C 1
ATOM 872 O O . LEU A 1 116 ? -3.513 5.847 -7.846 1.00 92.12 116 LEU A O 1
ATOM 876 N N . ASP A 1 117 ? -3.343 4.002 -9.111 1.00 91.94 117 ASP A N 1
ATOM 877 C CA . ASP A 1 117 ? -4.697 4.082 -9.656 1.00 91.94 117 ASP A CA 1
ATOM 878 C C . ASP A 1 117 ? -5.755 3.798 -8.583 1.00 91.94 117 ASP A C 1
ATOM 880 O O . ASP A 1 117 ? -6.747 4.522 -8.496 1.00 91.94 117 ASP A O 1
ATOM 884 N N . LEU A 1 118 ? -5.505 2.836 -7.686 1.00 88.81 118 LEU A N 1
ATOM 885 C CA . LEU A 1 118 ? -6.349 2.601 -6.509 1.00 88.81 118 LEU A CA 1
ATOM 886 C C . LEU A 1 118 ? -6.420 3.839 -5.605 1.00 88.81 118 LEU A C 1
ATOM 888 O O . LEU A 1 118 ? -7.507 4.220 -5.171 1.00 88.81 118 LEU A O 1
ATOM 892 N N . ILE A 1 119 ? -5.284 4.497 -5.350 1.00 88.75 119 ILE A N 1
ATOM 893 C CA . ILE A 1 119 ? -5.225 5.734 -4.556 1.00 88.75 119 ILE A CA 1
ATOM 894 C C . ILE A 1 119 ? -6.054 6.837 -5.225 1.00 88.75 119 ILE A C 1
ATOM 896 O O . ILE A 1 119 ? -6.886 7.463 -4.564 1.00 88.75 119 ILE A O 1
ATOM 900 N N . ARG A 1 120 ? -5.871 7.043 -6.536 1.00 85.50 120 ARG A N 1
ATOM 901 C CA . ARG A 1 120 ? -6.618 8.034 -7.328 1.00 85.50 120 ARG A CA 1
ATOM 902 C C . ARG A 1 120 ? -8.122 7.777 -7.292 1.00 85.50 120 ARG A C 1
ATOM 904 O O . ARG A 1 120 ? -8.878 8.717 -7.077 1.00 85.50 120 ARG A O 1
ATOM 911 N N . GLY A 1 121 ? -8.545 6.520 -7.429 1.00 82.56 121 GLY A N 1
ATOM 912 C CA . GLY A 1 121 ? -9.954 6.130 -7.332 1.00 82.56 121 GLY A CA 1
ATOM 913 C C . GLY A 1 121 ? -10.559 6.388 -5.947 1.00 82.56 121 GLY A C 1
ATOM 914 O O . GLY A 1 121 ? -11.719 6.773 -5.843 1.00 82.56 121 GLY A O 1
ATOM 915 N N . SER A 1 122 ? -9.772 6.240 -4.876 1.00 72.94 122 SER A N 1
ATOM 916 C CA . SER A 1 122 ? -10.229 6.478 -3.496 1.00 72.94 122 SER A CA 1
ATOM 917 C C . SER A 1 122 ? -10.202 7.943 -3.040 1.00 72.94 122 SER A C 1
ATOM 919 O O . SER A 1 122 ? -10.901 8.290 -2.089 1.00 72.94 122 SER A O 1
ATOM 921 N N . ALA A 1 123 ? -9.443 8.816 -3.709 1.00 61.41 123 ALA A N 1
ATOM 922 C CA . ALA A 1 123 ? -9.316 10.231 -3.342 1.00 61.41 123 ALA A CA 1
ATOM 923 C C . ALA A 1 123 ? -10.618 11.042 -3.529 1.00 61.41 123 ALA A C 1
ATOM 925 O O . ALA A 1 123 ? -10.740 12.131 -2.974 1.00 61.41 123 ALA A O 1
ATOM 926 N N . GLY A 1 124 ? -11.594 10.512 -4.277 1.00 55.94 124 GLY A N 1
ATOM 927 C CA . GLY A 1 124 ? -12.898 11.142 -4.513 1.00 55.94 124 GLY A CA 1
ATOM 928 C C . GLY A 1 124 ? -14.007 10.781 -3.514 1.00 55.94 124 GLY A C 1
ATOM 929 O O . GLY A 1 124 ? -15.119 11.280 -3.660 1.00 55.94 124 GLY A O 1
ATOM 930 N N . LEU A 1 125 ? -13.759 9.916 -2.519 1.00 52.03 125 LEU A N 1
ATOM 931 C CA . LEU A 1 125 ? -14.803 9.460 -1.589 1.00 52.03 125 LEU A CA 1
ATOM 932 C C . LEU A 1 125 ? -14.916 10.376 -0.347 1.00 52.03 125 LEU A C 1
ATOM 934 O O . LEU A 1 125 ? -13.931 10.548 0.377 1.00 52.03 125 LEU A O 1
ATOM 938 N N . PRO A 1 126 ? -16.115 10.908 -0.025 1.00 47.72 126 PRO A N 1
ATOM 939 C CA . PRO A 1 126 ? -16.312 11.895 1.047 1.00 47.72 126 PRO A CA 1
ATOM 940 C C . PRO A 1 126 ? -15.975 11.387 2.464 1.00 47.72 126 PRO A C 1
ATOM 942 O O . PRO A 1 126 ? -15.667 12.187 3.345 1.00 47.72 126 PRO A O 1
ATOM 945 N N . GLY A 1 127 ? -15.938 10.068 2.696 1.00 52.59 127 GLY A N 1
ATOM 946 C CA . GLY A 1 127 ? -15.512 9.485 3.979 1.00 52.59 127 GLY A CA 1
ATOM 947 C C . GLY A 1 127 ? -14.006 9.602 4.269 1.00 52.59 127 GLY A C 1
ATOM 948 O O . GLY A 1 127 ? -13.587 9.523 5.423 1.00 52.59 127 GLY A O 1
ATOM 949 N N . HIS A 1 128 ? -13.177 9.833 3.245 1.00 52.97 128 HIS A N 1
ATOM 950 C CA . HIS A 1 128 ? -11.720 9.844 3.381 1.00 52.97 128 HIS A CA 1
ATOM 951 C C . HIS A 1 128 ? -11.198 11.106 4.090 1.00 52.97 128 HIS A C 1
ATOM 953 O O . HIS A 1 128 ? -10.371 11.006 5.000 1.00 52.97 128 HIS A O 1
ATOM 959 N N . GLN A 1 129 ? -11.738 12.286 3.758 1.00 49.50 129 GLN A N 1
ATOM 960 C CA . GLN A 1 129 ? -11.424 13.514 4.498 1.00 49.50 129 GLN A CA 1
ATOM 961 C C . GLN A 1 129 ? -11.942 13.471 5.941 1.00 49.50 129 GLN A C 1
ATOM 963 O O . GLN A 1 129 ? -11.296 14.025 6.828 1.00 49.50 129 GLN A O 1
ATOM 968 N N . ALA A 1 130 ? -13.046 12.764 6.201 1.00 49.59 130 ALA A N 1
ATOM 969 C CA . ALA A 1 130 ? -13.579 12.599 7.551 1.00 49.59 130 ALA A CA 1
ATOM 970 C C . ALA A 1 130 ? -12.646 11.758 8.443 1.00 49.59 130 ALA A C 1
ATOM 972 O O . ALA A 1 130 ? -12.392 12.133 9.584 1.00 49.59 130 ALA A O 1
ATOM 973 N N . GLN A 1 131 ? -12.064 10.670 7.925 1.00 50.59 131 GLN A N 1
ATOM 974 C CA . GLN A 1 131 ? -11.164 9.801 8.698 1.00 50.59 131 GLN A CA 1
ATOM 975 C C . GLN A 1 131 ? -9.777 10.432 8.926 1.00 50.59 131 GLN A C 1
ATOM 977 O O . GLN A 1 131 ? -9.216 10.325 10.018 1.00 50.59 131 GLN A O 1
ATOM 982 N N . VAL A 1 132 ? -9.251 11.159 7.932 1.00 56.03 132 VAL A N 1
ATOM 983 C CA . VAL A 1 132 ? -8.042 11.993 8.083 1.00 56.03 132 VAL A CA 1
ATOM 984 C C . VAL A 1 132 ? -8.306 13.167 9.041 1.00 56.03 132 VAL A C 1
ATOM 986 O O . VAL A 1 132 ? -7.436 13.527 9.837 1.00 56.03 132 VAL A O 1
ATOM 989 N N . GLY A 1 133 ? -9.520 13.728 9.019 1.00 53.62 133 GLY A N 1
ATOM 990 C CA . GLY A 1 133 ? -9.989 14.762 9.943 1.00 53.62 133 GLY A CA 1
ATOM 991 C C . GLY A 1 133 ? -10.064 14.284 11.393 1.00 53.62 133 GLY A C 1
ATOM 992 O O . GLY A 1 133 ? -9.542 14.960 12.273 1.00 53.62 133 GLY A O 1
ATOM 993 N N . LEU A 1 134 ? -10.617 13.090 11.632 1.00 56.25 134 LEU A N 1
ATOM 994 C CA . LEU A 1 134 ? -10.667 12.445 12.951 1.00 56.25 134 LEU A CA 1
ATOM 995 C C . LEU A 1 134 ? -9.267 12.148 13.501 1.00 56.25 134 LEU A C 1
ATOM 997 O O . LEU A 1 134 ? -8.999 12.378 14.681 1.00 56.25 134 LEU A O 1
ATOM 1001 N N . TYR A 1 135 ? -8.345 11.688 12.651 1.00 57.12 135 TYR A N 1
ATOM 1002 C CA . TYR A 1 135 ? -6.959 11.465 13.063 1.00 57.12 135 TYR A CA 1
ATOM 1003 C C . TYR A 1 135 ? -6.267 12.784 13.449 1.00 57.12 135 TYR A C 1
ATOM 1005 O O . TYR A 1 135 ? -5.664 12.879 14.517 1.00 57.12 135 TYR A O 1
ATOM 1013 N N . ASN A 1 136 ? -6.414 13.837 12.637 1.00 54.16 136 ASN A N 1
ATOM 1014 C CA . ASN A 1 136 ? -5.822 15.145 12.930 1.00 54.16 136 ASN A CA 1
ATOM 1015 C C . ASN A 1 136 ? -6.466 15.859 14.131 1.00 54.16 136 ASN A C 1
ATOM 1017 O O . ASN A 1 136 ? -5.756 16.568 14.843 1.00 54.16 136 ASN A O 1
ATOM 1021 N N . SER A 1 137 ? -7.771 15.691 14.384 1.00 45.09 137 SER A N 1
ATOM 1022 C CA . SER A 1 137 ? -8.428 16.289 15.556 1.00 45.09 137 SER A CA 1
ATOM 1023 C C . SER A 1 137 ? -8.001 15.605 16.849 1.00 45.09 137 SER A C 1
ATOM 1025 O O . SER A 1 137 ? -7.751 16.279 17.841 1.00 45.09 137 SER A O 1
ATOM 1027 N N . THR A 1 138 ? -7.855 14.280 16.826 1.00 51.25 138 THR A N 1
ATOM 1028 C CA . THR A 1 138 ? -7.442 13.508 18.004 1.00 51.25 138 THR A CA 1
ATOM 1029 C C . THR A 1 138 ? -5.983 13.794 18.361 1.00 51.25 138 THR A C 1
ATOM 1031 O O . THR A 1 138 ? -5.658 13.963 19.529 1.00 51.25 138 THR A O 1
ATOM 1034 N N . VAL A 1 139 ? -5.104 13.933 17.361 1.00 53.28 139 VAL A N 1
ATOM 1035 C CA . VAL A 1 139 ? -3.698 14.309 17.586 1.00 53.28 139 VAL A CA 1
ATOM 1036 C C . VAL A 1 139 ? -3.568 15.756 18.079 1.00 53.28 139 VAL A C 1
ATOM 1038 O O . VAL A 1 139 ? -2.782 16.003 18.986 1.00 53.28 139 VAL A O 1
ATOM 1041 N N . LYS A 1 140 ? -4.358 16.706 17.554 1.00 46.38 140 LYS A N 1
ATOM 1042 C CA . LYS A 1 140 ? -4.396 18.093 18.066 1.00 46.38 140 LYS A CA 1
ATOM 1043 C C . LYS A 1 140 ? -4.981 18.223 19.473 1.00 46.38 140 LYS A C 1
ATOM 1045 O O . LYS A 1 140 ? -4.696 19.205 20.133 1.00 46.38 140 LYS A O 1
ATOM 1050 N N . ALA A 1 141 ? -5.826 17.292 19.905 1.00 47.28 141 ALA A N 1
ATOM 1051 C CA . ALA A 1 141 ? -6.387 17.299 21.255 1.00 47.28 141 ALA A CA 1
ATOM 1052 C C . ALA A 1 141 ? -5.416 16.737 22.312 1.00 47.28 141 ALA A C 1
ATOM 1054 O O . ALA A 1 141 ? -5.665 16.877 23.504 1.00 47.28 141 ALA A O 1
ATOM 1055 N N . LEU A 1 142 ? -4.337 16.076 21.877 1.00 45.22 142 LEU A N 1
ATOM 1056 C CA . LEU A 1 142 ? -3.330 15.442 22.733 1.00 45.22 142 LEU A CA 1
ATOM 1057 C C . LEU A 1 142 ? -2.022 16.249 22.847 1.00 45.22 142 LEU A C 1
ATOM 1059 O O . LEU A 1 142 ? -1.150 15.849 23.616 1.00 45.22 142 LEU A O 1
ATOM 1063 N N . VAL A 1 143 ? -1.878 17.344 22.091 1.00 39.16 143 VAL A N 1
ATOM 1064 C CA . VAL A 1 143 ? -0.729 18.272 22.103 1.00 39.16 143 VAL A CA 1
ATOM 1065 C C . VAL A 1 143 ? -1.220 19.652 22.501 1.00 39.16 143 VAL A C 1
ATOM 1067 O O . VAL A 1 143 ? -0.590 20.251 23.396 1.00 39.16 143 VAL A O 1
#

Organism: Cafeteria roenbergensis (NCBI:txid33653)